Protein AF-Q4S3P3-F1 (afdb_monomer)

InterPro domains:
  IPR002350 Kazal domain [PF07648] (14-58)
  IPR002350 Kazal domain [PS51465] (9-60)
  IPR002350 Kazal domain [SM00280] (14-58)
  IPR036058 Kazal domain superfamily [SSF100895] (15-58)

pLDDT: mean 76.9, std 13.38, range [49.62, 89.69]

Secondary structure (DSSP, 8-state):
---TTTTSSSSSTTT----TT--EEEEEETTSPEEEEHHHHHHHHHH-TT--EESS----

Structure (mmCIF, N/CA/C/O backbone):
data_AF-Q4S3P3-F1
#
_entry.id   AF-Q4S3P3-F1
#
loop_
_atom_site.group_PDB
_atom_site.id
_atom_site.type_symbol
_atom_site.label_atom_id
_atom_site.label_alt_id
_atom_site.label_comp_id
_atom_site.label_asym_id
_atom_site.label_entity_id
_atom_site.label_seq_id
_atom_site.pdbx_PDB_ins_code
_atom_site.Cartn_x
_atom_site.Cartn_y
_atom_site.Cartn_z
_atom_site.occupancy
_atom_site.B_iso_or_equiv
_atom_site.auth_seq_id
_atom_site.auth_comp_id
_atom_site.auth_asym_id
_atom_site.auth_atom_id
_atom_site.pdbx_PDB_model_num
ATOM 1 N N . PHE A 1 1 ? 15.313 -36.799 -14.496 1.00 55.53 1 PHE A N 1
ATOM 2 C CA . PHE A 1 1 ? 15.335 -35.995 -13.264 1.00 55.53 1 PHE A CA 1
ATOM 3 C C . PHE A 1 1 ? 15.501 -34.543 -13.659 1.00 55.53 1 PHE A C 1
ATOM 5 O O . PHE A 1 1 ? 16.554 -34.216 -14.178 1.00 55.53 1 PHE A O 1
ATOM 12 N N . VAL A 1 2 ? 14.471 -33.729 -13.388 1.00 49.62 2 VAL A N 1
ATOM 13 C CA . VAL A 1 2 ? 14.531 -32.254 -13.323 1.00 49.62 2 VAL A CA 1
ATOM 14 C C . VAL A 1 2 ? 14.596 -31.575 -14.715 1.00 49.62 2 VAL A C 1
ATOM 16 O O . VAL A 1 2 ? 15.482 -31.857 -15.498 1.00 49.62 2 VAL A O 1
ATOM 19 N N . LEU A 1 3 ? 13.680 -30.702 -15.147 1.00 57.28 3 LEU A N 1
ATOM 20 C CA . LEU A 1 3 ? 12.690 -29.915 -14.420 1.00 57.28 3 LEU A CA 1
ATOM 21 C C . LEU A 1 3 ? 11.467 -29.630 -15.318 1.00 57.28 3 LEU A C 1
ATOM 23 O O . LEU A 1 3 ? 11.463 -28.700 -16.121 1.00 57.28 3 LEU A O 1
ATOM 27 N N . LEU A 1 4 ? 10.380 -30.373 -15.102 1.00 54.94 4 LEU A N 1
ATOM 28 C CA . LEU A 1 4 ? 9.029 -30.059 -15.589 1.00 54.94 4 LEU A CA 1
ATOM 29 C C . LEU A 1 4 ? 8.442 -28.794 -14.903 1.00 54.94 4 LEU A C 1
ATOM 31 O O . LEU A 1 4 ? 7.238 -28.724 -14.676 1.00 54.94 4 LEU A O 1
ATOM 35 N N . GLN A 1 5 ? 9.275 -27.824 -14.495 1.0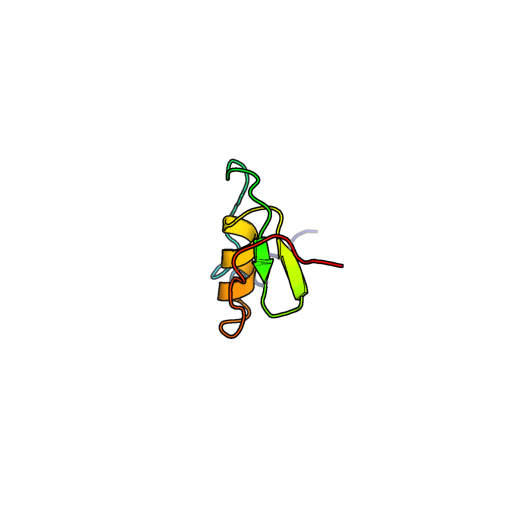0 57.81 5 GLN A N 1
ATOM 36 C CA . GLN A 1 5 ? 8.847 -26.639 -13.728 1.00 57.81 5 GLN A CA 1
ATOM 37 C C . GLN A 1 5 ? 9.185 -25.286 -14.365 1.00 57.81 5 GLN A C 1
ATOM 39 O O . GLN A 1 5 ? 8.736 -24.268 -13.850 1.00 57.81 5 GLN A O 1
ATOM 44 N N . PHE A 1 6 ? 9.908 -25.224 -15.488 1.00 59.00 6 PHE A N 1
ATOM 45 C CA . PHE A 1 6 ? 10.360 -23.924 -16.012 1.00 59.00 6 PHE A CA 1
ATOM 46 C C . PHE A 1 6 ? 9.347 -23.135 -16.864 1.00 59.00 6 PHE A C 1
ATOM 48 O O . PHE A 1 6 ? 9.603 -21.973 -17.145 1.00 59.00 6 P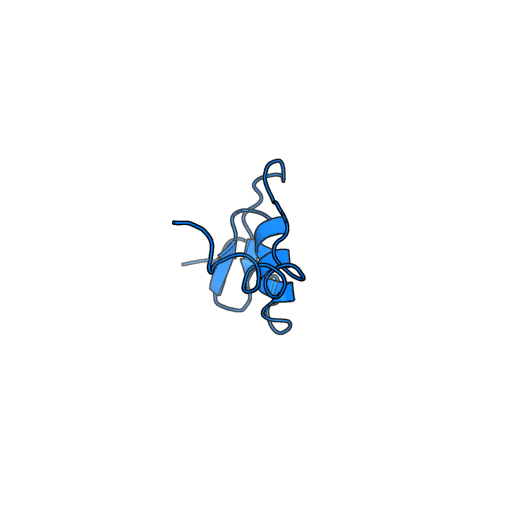HE A O 1
ATOM 55 N N . LEU A 1 7 ? 8.176 -23.680 -17.219 1.00 52.50 7 LEU A N 1
ATOM 56 C CA . LEU A 1 7 ? 7.132 -22.934 -17.960 1.00 52.50 7 LEU A CA 1
ATOM 57 C C . LEU A 1 7 ? 5.863 -22.653 -17.135 1.00 52.50 7 LEU A C 1
ATOM 59 O O . LEU A 1 7 ? 4.786 -22.442 -17.684 1.00 52.50 7 LEU A O 1
ATOM 63 N N . ARG A 1 8 ? 5.977 -22.626 -15.801 1.00 55.72 8 ARG A N 1
ATOM 64 C CA . ARG A 1 8 ? 4.941 -22.063 -14.909 1.00 55.72 8 ARG A CA 1
ATOM 65 C C . ARG A 1 8 ? 5.472 -20.941 -14.006 1.00 55.72 8 ARG A C 1
ATOM 67 O O . ARG A 1 8 ? 4.883 -20.662 -12.971 1.00 55.72 8 ARG A O 1
ATOM 74 N N . VAL A 1 9 ? 6.578 -20.298 -14.387 1.00 55.38 9 VAL A N 1
ATOM 75 C CA . VAL A 1 9 ? 7.206 -19.196 -13.628 1.00 55.38 9 VAL A CA 1
ATOM 76 C C . VAL A 1 9 ? 7.392 -17.968 -14.524 1.00 55.38 9 VAL A C 1
ATOM 78 O O . VAL A 1 9 ? 8.445 -17.350 -14.535 1.00 55.38 9 VAL A O 1
ATOM 81 N N . ASP A 1 10 ? 6.403 -17.619 -15.343 1.00 52.06 10 ASP A N 1
ATOM 82 C CA . ASP A 1 10 ? 6.469 -16.334 -16.065 1.00 52.06 10 ASP A CA 1
ATOM 83 C C . ASP A 1 10 ? 5.178 -15.515 -15.986 1.00 52.06 10 ASP A C 1
ATOM 85 O O . ASP A 1 10 ? 5.194 -14.329 -16.272 1.00 52.06 10 ASP A O 1
ATOM 89 N N . GLN A 1 11 ? 4.077 -16.087 -15.483 1.00 51.81 11 GLN A N 1
ATOM 90 C CA . GLN A 1 11 ? 2.791 -15.380 -15.428 1.00 51.81 11 GLN A CA 1
ATOM 91 C C . GLN A 1 11 ? 2.484 -14.716 -14.071 1.00 51.81 11 GLN A C 1
ATOM 93 O O . GLN A 1 11 ? 1.653 -13.822 -14.010 1.00 51.81 11 GLN A O 1
ATOM 98 N N . ASP A 1 12 ? 3.183 -15.068 -12.983 1.00 53.53 12 ASP A N 1
ATOM 99 C CA . ASP A 1 12 ? 3.061 -14.349 -11.692 1.00 53.53 12 ASP A CA 1
ATOM 100 C C . ASP A 1 12 ? 4.003 -13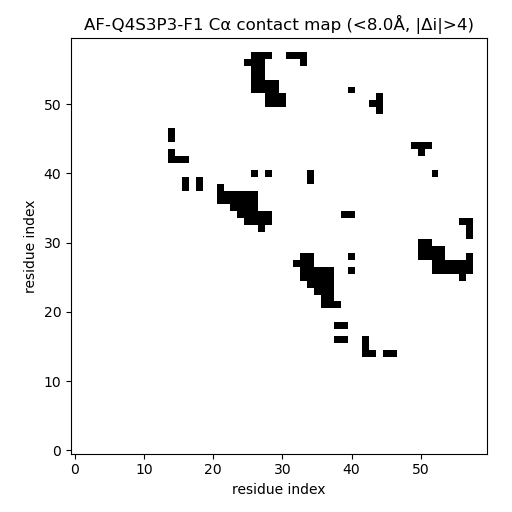.122 -11.625 1.00 53.53 12 ASP A C 1
ATOM 102 O O . ASP A 1 12 ? 4.104 -12.439 -10.609 1.00 53.53 12 ASP A O 1
ATOM 106 N N . LYS A 1 13 ? 4.738 -12.842 -12.708 1.00 55.53 13 LYS A N 1
ATOM 107 C CA . LYS A 1 13 ? 5.836 -11.865 -12.754 1.00 55.53 13 LYS A CA 1
ATOM 108 C C . LYS A 1 13 ? 5.361 -10.412 -12.779 1.00 55.53 13 LYS A C 1
ATOM 110 O O . LYS A 1 13 ? 6.054 -9.550 -12.254 1.00 55.53 13 LYS A O 1
ATOM 115 N N . GLU A 1 14 ? 4.172 -10.150 -13.319 1.00 70.44 14 GLU A N 1
ATOM 116 C CA . GLU A 1 14 ? 3.673 -8.785 -13.547 1.00 70.44 14 GLU A CA 1
ATOM 117 C C . GLU A 1 14 ? 3.414 -8.012 -12.238 1.00 70.44 14 GLU A C 1
ATOM 119 O O . GLU A 1 14 ? 3.564 -6.795 -12.187 1.00 70.44 14 GLU A O 1
ATOM 124 N N . CYS A 1 15 ? 3.077 -8.720 -11.152 1.00 78.38 15 CYS A N 1
ATOM 125 C CA . CYS A 1 15 ? 2.770 -8.114 -9.851 1.00 78.38 15 CYS A CA 1
ATOM 126 C C . CYS A 1 15 ? 3.686 -8.581 -8.707 1.00 78.38 15 CYS A C 1
ATOM 128 O O . CYS A 1 15 ? 3.570 -8.075 -7.589 1.00 78.38 15 CYS A O 1
ATOM 130 N N . ASN A 1 16 ? 4.597 -9.532 -8.941 1.00 77.50 16 ASN A N 1
ATOM 131 C CA . ASN A 1 16 ? 5.578 -9.984 -7.950 1.00 77.50 16 ASN A CA 1
ATOM 132 C C . ASN A 1 16 ? 6.733 -8.991 -7.808 1.00 77.50 16 ASN A C 1
ATOM 134 O O . ASN A 1 16 ? 7.855 -9.236 -8.243 1.00 77.50 16 ASN A O 1
ATOM 138 N N . VAL A 1 17 ? 6.454 -7.865 -7.160 1.00 81.12 17 VAL A N 1
ATOM 139 C CA . VAL A 1 17 ? 7.487 -6.904 -6.776 1.00 81.12 17 VAL A CA 1
ATOM 140 C C . VAL A 1 17 ? 8.248 -7.402 -5.545 1.00 81.12 17 VAL A C 1
ATOM 142 O O . VAL A 1 17 ? 7.647 -7.829 -4.552 1.00 81.12 17 VAL A O 1
ATOM 145 N N . GLU A 1 18 ? 9.579 -7.356 -5.604 1.00 82.75 18 GLU A N 1
ATOM 146 C CA . GLU A 1 18 ? 10.430 -7.619 -4.446 1.00 82.75 18 GLU A CA 1
ATOM 147 C C . GLU A 1 18 ? 10.410 -6.396 -3.520 1.00 82.75 18 GLU A C 1
ATOM 149 O O . GLU A 1 18 ? 10.763 -5.286 -3.914 1.00 82.75 18 GLU A O 1
ATOM 154 N N . CYS A 1 19 ? 9.969 -6.590 -2.277 1.00 83.81 19 CYS A N 1
ATOM 155 C CA . CYS A 1 19 ? 9.820 -5.510 -1.299 1.00 83.81 19 CYS A CA 1
ATOM 156 C C . CYS A 1 19 ? 10.944 -5.476 -0.245 1.00 83.81 19 CYS A C 1
ATOM 158 O O . CYS A 1 19 ? 10.846 -4.704 0.719 1.00 83.81 19 CYS A O 1
ATOM 160 N N . SER A 1 20 ? 11.989 -6.296 -0.416 1.00 79.44 20 SER A N 1
ATOM 161 C CA . SER A 1 20 ? 13.157 -6.420 0.468 1.00 79.44 20 SER A CA 1
ATOM 162 C C . SER A 1 20 ? 13.949 -5.109 0.495 1.00 79.44 20 SER A C 1
ATOM 164 O O . SER A 1 20 ? 14.764 -4.841 -0.374 1.00 79.44 20 SER A O 1
ATOM 166 N N . GLY A 1 21 ? 13.677 -4.249 1.477 1.00 82.81 21 GLY A N 1
ATOM 167 C CA . GLY A 1 21 ? 14.303 -2.923 1.598 1.00 82.81 21 GLY A CA 1
ATOM 168 C C . GLY A 1 21 ? 13.318 -1.756 1.568 1.00 82.81 21 GLY A C 1
ATOM 169 O O . GLY A 1 21 ? 13.710 -0.606 1.751 1.00 82.81 21 GLY A O 1
ATOM 170 N N . THR A 1 22 ? 12.023 -2.025 1.393 1.00 84.12 22 THR A N 1
ATOM 171 C CA . THR A 1 22 ? 11.007 -0.977 1.514 1.00 84.12 22 THR A CA 1
ATOM 172 C C . THR A 1 22 ? 10.756 -0.609 2.979 1.00 84.12 22 THR A C 1
ATOM 174 O O . THR A 1 22 ? 10.754 -1.485 3.850 1.00 84.12 22 THR A O 1
ATOM 177 N N . PRO A 1 23 ? 10.530 0.681 3.283 1.00 82.88 23 PRO A N 1
ATOM 178 C CA . PRO A 1 23 ? 10.269 1.117 4.646 1.00 82.88 23 PRO A CA 1
ATOM 179 C C . PRO A 1 23 ? 8.993 0.460 5.178 1.00 82.88 23 PRO A C 1
ATOM 181 O O . PRO A 1 23 ? 7.938 0.518 4.538 1.00 82.88 23 PRO A O 1
ATOM 184 N N . ARG A 1 24 ? 9.087 -0.142 6.372 1.00 83.75 24 ARG A N 1
ATOM 185 C CA . ARG A 1 24 ? 7.937 -0.713 7.081 1.00 83.75 24 ARG A CA 1
ATOM 186 C C . ARG A 1 24 ? 7.003 0.407 7.508 1.00 83.75 24 ARG A C 1
ATOM 188 O O . ARG A 1 24 ? 7.229 1.082 8.509 1.00 83.75 24 ARG A O 1
ATOM 195 N N . LYS A 1 25 ? 5.970 0.616 6.705 1.00 83.81 25 LYS A N 1
ATOM 196 C CA . LYS A 1 25 ? 4.927 1.599 6.945 1.00 83.81 25 LYS A CA 1
ATOM 197 C C . LYS A 1 25 ? 3.590 0.872 6.891 1.00 83.81 25 LYS A C 1
ATOM 199 O O . LYS A 1 25 ? 3.161 0.541 5.784 1.00 83.81 25 LYS A O 1
ATOM 204 N N . PRO A 1 26 ? 2.958 0.612 8.050 1.00 85.44 26 PRO A N 1
ATOM 205 C CA . PRO A 1 26 ? 1.677 -0.063 8.083 1.00 85.44 26 PRO A CA 1
ATOM 206 C C . PRO A 1 26 ? 0.618 0.793 7.385 1.00 85.44 26 PRO A C 1
ATOM 208 O O . PRO A 1 26 ? 0.524 2.000 7.621 1.00 85.44 26 PRO A O 1
ATOM 211 N N . LEU A 1 27 ? -0.158 0.168 6.508 1.00 86.12 27 LEU A N 1
ATOM 212 C CA . LEU A 1 27 ? -1.230 0.797 5.745 1.00 86.12 27 LEU A CA 1
ATOM 213 C C . LEU A 1 27 ? -2.491 -0.036 5.897 1.00 86.12 27 LEU A C 1
ATOM 215 O O . LEU A 1 27 ? -2.442 -1.247 5.698 1.00 86.12 27 LEU A O 1
ATOM 219 N N . CYS A 1 28 ? -3.614 0.603 6.198 1.00 88.38 28 CYS A N 1
ATOM 220 C CA . CYS A 1 28 ? -4.900 -0.058 6.079 1.00 88.38 28 CYS A CA 1
ATOM 221 C C . CYS A 1 28 ? -5.345 -0.036 4.619 1.00 88.38 28 CYS A C 1
ATOM 223 O O . CYS A 1 28 ? -5.317 1.012 3.975 1.00 88.38 28 CYS A O 1
ATOM 225 N N . ALA A 1 29 ? -5.743 -1.180 4.087 1.00 87.00 29 ALA A N 1
ATOM 226 C CA . ALA A 1 29 ? -6.458 -1.243 2.827 1.00 87.00 29 ALA A CA 1
ATOM 227 C C . ALA A 1 29 ? -7.966 -1.128 3.060 1.00 87.00 29 ALA A C 1
ATOM 229 O O . ALA A 1 29 ? -8.466 -1.398 4.152 1.00 87.00 29 ALA A O 1
ATOM 230 N N . SER A 1 30 ? -8.703 -0.772 2.017 1.00 85.44 30 SER A N 1
ATOM 231 C CA . SER A 1 30 ? -10.167 -0.705 2.044 1.00 85.44 30 SER A CA 1
ATOM 232 C C . SER A 1 30 ? -10.836 -2.064 2.240 1.00 85.44 30 SER A C 1
ATOM 234 O O . SER A 1 30 ? -11.965 -2.116 2.705 1.00 85.44 30 SER A O 1
ATOM 236 N N . ASP A 1 31 ? -10.105 -3.151 1.991 1.00 84.12 31 ASP A N 1
ATOM 237 C CA . ASP A 1 31 ? -10.507 -4.529 2.306 1.00 84.12 31 ASP A CA 1
ATOM 238 C C . ASP A 1 31 ? -10.387 -4.864 3.812 1.00 84.12 31 ASP A C 1
ATOM 240 O O . ASP A 1 31 ? -10.589 -5.996 4.235 1.00 84.12 31 ASP A O 1
ATOM 244 N N . GLY A 1 32 ? -9.974 -3.904 4.650 1.00 86.12 32 GLY A N 1
ATOM 245 C CA . GLY A 1 32 ? -9.744 -4.110 6.087 1.00 86.12 32 GLY A CA 1
ATOM 246 C C . GLY A 1 32 ? -8.431 -4.829 6.418 1.00 86.12 32 GLY A C 1
ATOM 247 O O . GLY A 1 32 ? -8.114 -5.061 7.584 1.00 86.12 32 GLY A O 1
ATOM 248 N N . ARG A 1 33 ? -7.622 -5.160 5.405 1.00 86.50 33 ARG A N 1
ATOM 249 C CA . ARG A 1 33 ? -6.293 -5.762 5.574 1.00 86.50 33 ARG A CA 1
ATOM 250 C C . ARG A 1 33 ? -5.243 -4.706 5.895 1.00 86.50 33 ARG A C 1
ATOM 252 O O . ARG A 1 33 ? -5.181 -3.666 5.244 1.00 86.50 33 ARG A O 1
ATOM 259 N N . THR A 1 34 ? -4.364 -4.998 6.851 1.00 87.38 34 THR A N 1
ATOM 260 C CA . THR A 1 34 ? -3.196 -4.151 7.135 1.00 87.38 34 THR A CA 1
ATOM 261 C C . THR A 1 34 ? -1.973 -4.670 6.384 1.00 87.38 34 THR A C 1
ATOM 263 O O . THR A 1 34 ? -1.550 -5.804 6.587 1.00 87.38 34 THR A O 1
ATOM 266 N N . PHE A 1 35 ? -1.378 -3.829 5.544 1.00 88.12 35 PHE A N 1
ATOM 267 C CA . PHE A 1 35 ? -0.139 -4.111 4.822 1.00 88.12 35 PHE A CA 1
ATOM 268 C C . PHE A 1 35 ? 1.051 -3.545 5.580 1.00 88.12 35 PHE A C 1
ATOM 270 O O . PHE A 1 35 ? 1.001 -2.398 6.012 1.00 88.12 35 PHE A O 1
ATOM 277 N N . THR A 1 36 ? 2.134 -4.311 5.726 1.00 86.62 36 THR A N 1
ATOM 278 C CA . THR A 1 36 ? 3.299 -3.896 6.533 1.00 86.62 36 THR A CA 1
ATOM 279 C C . THR A 1 36 ? 4.182 -2.856 5.837 1.00 86.62 36 THR A C 1
ATOM 281 O O . THR A 1 36 ? 4.965 -2.154 6.481 1.00 86.62 36 THR A O 1
ATOM 284 N N . SER A 1 37 ? 4.045 -2.741 4.516 1.00 87.75 37 SER A N 1
ATOM 285 C CA . SER A 1 37 ? 4.758 -1.799 3.662 1.00 87.75 37 SER A CA 1
ATOM 286 C C . SER A 1 37 ? 3.866 -1.343 2.509 1.00 87.75 37 SER A C 1
ATOM 288 O O . SER A 1 37 ? 2.986 -2.070 2.041 1.00 87.75 37 SER A O 1
ATOM 290 N N . ARG A 1 38 ? 4.155 -0.151 1.975 1.00 87.31 38 ARG A N 1
ATOM 291 C CA . ARG A 1 38 ? 3.535 0.346 0.739 1.00 87.31 38 ARG A CA 1
ATOM 292 C C . ARG A 1 38 ? 3.811 -0.554 -0.460 1.00 87.31 38 ARG A C 1
ATOM 294 O O . ARG A 1 38 ? 2.953 -0.657 -1.326 1.00 87.31 38 ARG A O 1
ATOM 301 N N . CYS A 1 39 ? 4.971 -1.201 -0.507 1.00 89.44 39 CYS A N 1
ATOM 302 C CA . CYS A 1 39 ? 5.293 -2.118 -1.596 1.00 89.44 39 CYS A CA 1
ATOM 303 C C . CYS A 1 39 ? 4.392 -3.359 -1.578 1.00 89.44 39 CYS A C 1
ATOM 305 O O . CYS A 1 39 ? 3.853 -3.727 -2.617 1.00 89.44 39 CYS A O 1
ATOM 307 N N . GLU A 1 40 ? 4.128 -3.940 -0.401 1.00 88.75 40 GL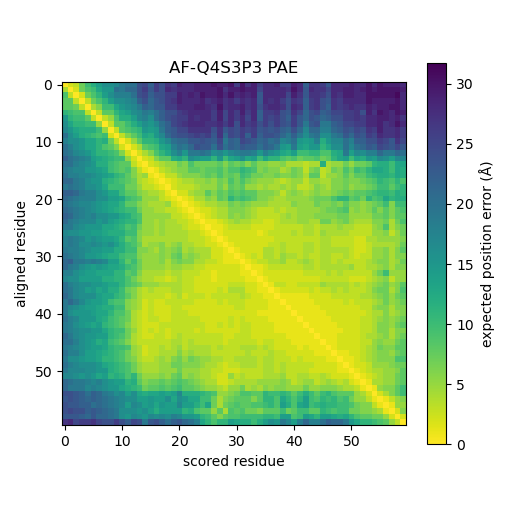U A N 1
ATOM 308 C CA . GLU A 1 40 ? 3.188 -5.063 -0.289 1.00 88.75 40 GLU A CA 1
ATOM 309 C C . GLU A 1 40 ? 1.762 -4.660 -0.670 1.00 88.75 40 GLU A C 1
ATOM 311 O O . GLU A 1 40 ? 1.069 -5.408 -1.357 1.00 88.75 40 GLU A O 1
ATOM 316 N N . PHE A 1 41 ? 1.340 -3.454 -0.282 1.00 89.69 41 PHE A N 1
ATOM 317 C CA . PHE A 1 41 ? 0.058 -2.914 -0.722 1.00 89.69 41 PHE A CA 1
ATOM 318 C C . PHE A 1 41 ? 0.000 -2.770 -2.247 1.00 89.69 41 PHE A C 1
A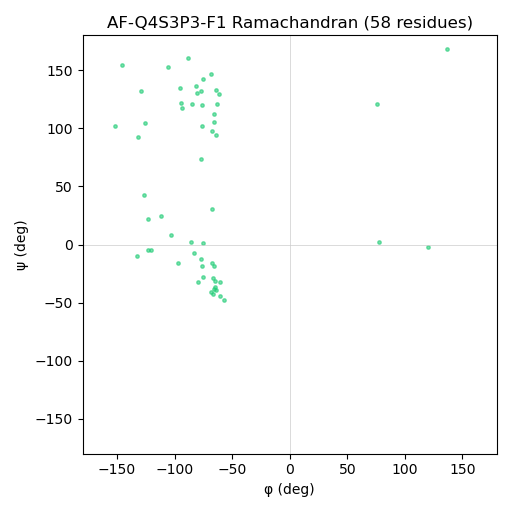TOM 320 O O . PHE A 1 41 ? -0.991 -3.151 -2.853 1.00 89.69 41 PHE A O 1
ATOM 327 N N . LEU A 1 42 ? 1.054 -2.252 -2.887 1.00 88.25 42 LEU A N 1
ATOM 328 C CA . LEU A 1 42 ? 1.109 -2.107 -4.345 1.00 88.25 42 LEU A CA 1
ATOM 329 C C . LEU A 1 42 ? 1.112 -3.460 -5.062 1.00 88.25 42 LEU A C 1
ATOM 331 O O . LEU A 1 42 ? 0.434 -3.602 -6.074 1.00 88.25 42 LEU A O 1
ATOM 335 N N . ARG A 1 43 ? 1.804 -4.463 -4.511 1.00 88.94 43 ARG A N 1
ATOM 336 C CA . ARG A 1 43 ? 1.744 -5.852 -4.984 1.00 88.94 43 ARG A CA 1
ATOM 337 C C . ARG A 1 43 ? 0.317 -6.384 -4.967 1.00 88.94 43 ARG A C 1
ATOM 339 O O . ARG A 1 43 ? -0.139 -6.965 -5.948 1.00 88.94 43 ARG A O 1
ATOM 346 N N . ALA A 1 44 ? -0.389 -6.172 -3.861 1.00 88.75 44 ALA A N 1
ATOM 347 C CA . ALA A 1 44 ? -1.781 -6.576 -3.744 1.00 88.75 44 ALA A CA 1
ATOM 348 C C . ALA A 1 44 ? -2.694 -5.753 -4.659 1.00 88.75 44 ALA A C 1
ATOM 350 O O . ALA A 1 44 ? -3.532 -6.339 -5.323 1.00 88.75 44 ALA A O 1
ATOM 351 N N . LYS A 1 45 ? -2.478 -4.439 -4.784 1.00 88.94 45 LYS A N 1
ATOM 352 C CA . LYS A 1 45 ? -3.238 -3.547 -5.674 1.00 88.94 45 LYS A CA 1
ATOM 353 C C . LYS A 1 45 ? -3.044 -3.866 -7.158 1.00 88.94 45 LYS A C 1
ATOM 355 O O . LYS A 1 45 ? -3.947 -3.674 -7.959 1.00 88.94 45 LYS A O 1
ATOM 360 N N . CYS A 1 46 ? -1.868 -4.360 -7.530 1.00 88.81 46 CYS A N 1
ATOM 361 C CA . CYS A 1 46 ? -1.607 -4.848 -8.879 1.00 88.81 46 CYS A CA 1
ATOM 362 C C . CYS A 1 46 ? -2.461 -6.087 -9.196 1.00 88.81 46 CYS A C 1
ATOM 364 O O . CYS A 1 46 ? -2.959 -6.224 -10.307 1.00 88.81 46 CYS A O 1
ATOM 366 N N . ARG A 1 47 ? -2.677 -6.960 -8.200 1.00 86.00 47 ARG A N 1
ATOM 367 C CA . ARG A 1 47 ? -3.554 -8.137 -8.316 1.00 86.00 47 ARG A CA 1
ATOM 368 C C . ARG A 1 47 ? -5.036 -7.787 -8.175 1.00 86.00 47 ARG A C 1
ATOM 370 O O . ARG A 1 47 ? -5.871 -8.433 -8.794 1.00 86.00 47 ARG A O 1
ATOM 377 N N . ASP A 1 48 ? -5.341 -6.780 -7.366 1.00 88.12 48 ASP A N 1
ATOM 378 C CA . ASP A 1 48 ? -6.685 -6.323 -7.046 1.00 88.12 48 ASP A CA 1
ATOM 379 C C . ASP A 1 48 ? -6.770 -4.792 -7.196 1.00 88.12 48 ASP A C 1
ATOM 381 O O . ASP A 1 48 ? -6.452 -4.044 -6.266 1.00 88.12 48 ASP A O 1
ATOM 385 N N . PRO A 1 49 ? -7.164 -4.282 -8.374 1.00 86.69 49 PRO A N 1
ATOM 386 C CA . PRO A 1 49 ? -7.199 -2.845 -8.628 1.00 86.69 49 PRO A CA 1
ATOM 387 C C . PRO A 1 49 ? -8.266 -2.108 -7.804 1.00 86.69 49 PRO A C 1
ATOM 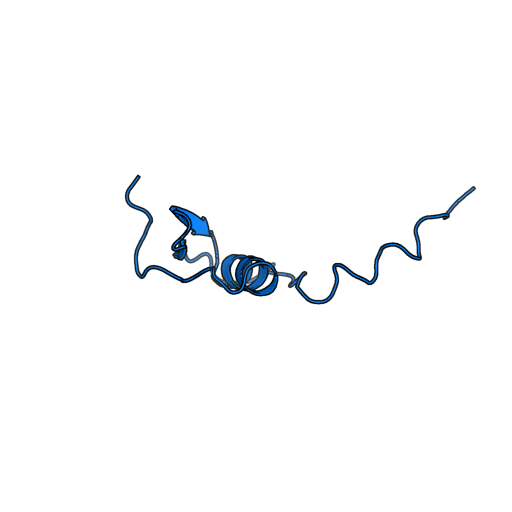389 O O . PRO A 1 49 ? -8.188 -0.882 -7.690 1.0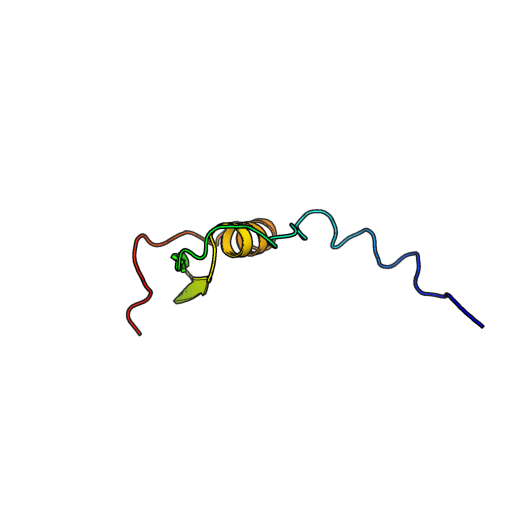0 86.69 49 PRO A O 1
ATOM 392 N N . GLN A 1 50 ? -9.231 -2.826 -7.213 1.00 88.81 50 GLN A N 1
ATOM 393 C CA . GLN A 1 50 ? -10.225 -2.251 -6.302 1.00 88.81 50 GLN A CA 1
ATOM 394 C C . GLN A 1 50 ? -9.646 -1.989 -4.908 1.00 88.81 50 GLN A C 1
ATOM 396 O O . GLN A 1 50 ? -10.250 -1.269 -4.112 1.00 88.81 50 GLN A O 1
ATOM 401 N N . LEU A 1 51 ? -8.455 -2.519 -4.616 1.00 88.62 51 LEU A N 1
ATOM 402 C CA . LEU A 1 51 ? -7.765 -2.273 -3.366 1.00 88.62 51 LEU A CA 1
ATOM 403 C C . LEU A 1 51 ? -7.352 -0.799 -3.259 1.00 88.62 51 LEU A C 1
ATOM 405 O O . LEU A 1 51 ? -6.470 -0.286 -3.962 1.00 88.62 51 LEU A O 1
ATOM 409 N N . GLU A 1 52 ? -7.985 -0.098 -2.332 1.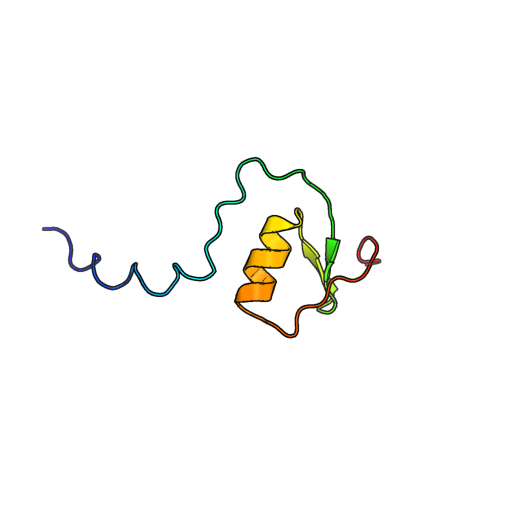00 88.56 52 GLU A N 1
ATOM 410 C CA . GLU A 1 52 ? -7.676 1.288 -2.007 1.00 88.56 52 GLU A CA 1
ATOM 411 C C . GLU A 1 52 ? -6.933 1.387 -0.677 1.00 88.56 52 GLU A C 1
ATOM 413 O O . GLU A 1 52 ? -7.014 0.500 0.173 1.00 88.56 52 GLU A O 1
ATOM 418 N N . VAL A 1 53 ? -6.118 2.435 -0.529 1.00 84.19 53 VAL A N 1
ATOM 419 C CA . VAL A 1 53 ? -5.373 2.667 0.710 1.00 84.19 53 VAL A CA 1
ATOM 420 C C . VAL A 1 53 ? -6.197 3.601 1.582 1.00 84.19 53 VAL A C 1
ATOM 422 O O . VAL A 1 53 ? -6.446 4.756 1.234 1.00 84.19 53 VAL A O 1
ATOM 425 N N . THR A 1 54 ? -6.602 3.113 2.741 1.00 80.88 54 THR A N 1
ATOM 426 C CA . THR A 1 54 ? -7.247 3.923 3.762 1.00 80.88 54 THR A CA 1
ATOM 427 C C . THR A 1 54 ? -6.144 4.581 4.583 1.00 80.88 54 THR A C 1
ATOM 429 O O . THR A 1 54 ? -5.264 3.925 5.144 1.00 80.88 54 THR A O 1
ATOM 432 N N . ARG A 1 55 ? -6.134 5.916 4.626 1.00 68.19 55 ARG A N 1
ATOM 433 C CA . ARG A 1 55 ? -5.140 6.667 5.402 1.00 68.19 55 ARG A CA 1
ATOM 434 C C . ARG A 1 55 ? -5.340 6.401 6.898 1.00 68.19 55 ARG A C 1
ATOM 436 O O . ARG A 1 55 ? -6.259 6.940 7.501 1.00 68.19 55 ARG A O 1
ATOM 443 N N . GLY A 1 56 ? -4.449 5.602 7.482 1.00 67.62 56 GLY A N 1
ATOM 444 C CA . GLY A 1 56 ? -4.430 5.268 8.908 1.00 67.62 56 GLY A CA 1
ATOM 445 C C . GLY A 1 56 ? -4.176 3.775 9.149 1.00 67.62 56 GLY A C 1
ATOM 446 O O . GLY A 1 56 ? -4.198 2.992 8.199 1.00 67.62 56 GLY A O 1
ATOM 447 N N . PRO A 1 57 ? -3.892 3.362 10.396 1.00 67.06 57 PRO A N 1
ATOM 448 C CA . PRO A 1 57 ? -3.908 1.950 10.773 1.00 67.06 57 PRO A CA 1
ATOM 449 C C . PRO A 1 57 ? -5.348 1.419 10.731 1.00 67.06 57 PRO A C 1
ATOM 451 O O . PRO A 1 57 ? -6.281 2.169 11.032 1.00 67.06 57 PRO A O 1
ATOM 454 N N . CYS A 1 58 ? -5.546 0.141 10.382 1.00 73.12 58 CYS A N 1
ATOM 455 C CA . CYS A 1 58 ? -6.868 -0.460 10.536 1.00 73.12 58 CYS A CA 1
ATOM 456 C C . CYS A 1 58 ? -7.193 -0.462 12.031 1.00 73.12 58 CYS A C 1
ATOM 458 O O . CYS A 1 58 ? -6.429 -0.998 12.836 1.00 73.12 58 CYS A O 1
ATOM 460 N N . LYS A 1 59 ? -8.289 0.199 12.410 1.00 67.19 59 LYS A N 1
ATOM 461 C CA . LYS A 1 59 ? -8.845 0.074 13.755 1.00 67.19 59 LYS A CA 1
ATOM 462 C C . LYS A 1 59 ? -9.553 -1.278 13.789 1.00 67.19 59 LYS A C 1
ATOM 464 O O . LYS A 1 59 ? -10.591 -1.410 13.150 1.00 67.19 59 LYS A O 1
ATOM 469 N N . GLY A 1 60 ? -8.900 -2.271 14.395 1.00 59.81 60 GLY A N 1
ATOM 470 C CA . GLY A 1 60 ? -9.496 -3.578 14.676 1.00 59.81 60 GLY A CA 1
ATOM 471 C C . GLY A 1 60 ? -10.710 -3.461 15.581 1.00 59.81 60 GLY A C 1
ATOM 472 O O . GLY A 1 60 ? -10.746 -2.497 16.382 1.00 59.81 60 GLY A O 1
#

Nearest PDB structures (foldseek):
  2xrc-assembly1_A  TM=7.403E-01  e=2.719E-01  Homo sapiens
  2xrc-assembly3_C  TM=7.885E-01  e=4.095E-01  Homo sapiens
  2xrc-assembly4_D  TM=7.680E-01  e=3.825E-01  Homo sapiens
  2xrc-assembly2_B  TM=7.478E-01  e=2.911E-01  Homo sapiens
  2leo-assembly1_A  TM=6.113E-01  e=2.373E-01  Homo sapiens

Organism: Tetraodon nigroviridis (NCBI:txid99883)

Mean predicted aligned error: 10.1 Å

Solvent-accessible surface area (backbone atoms only — not comparable to full-atom values): 3882 Å² total; per-residue (Å²): 133,88,70,104,59,79,90,79,74,69,82,68,57,89,40,64,71,86,52,92,85,61,69,81,41,69,35,9,30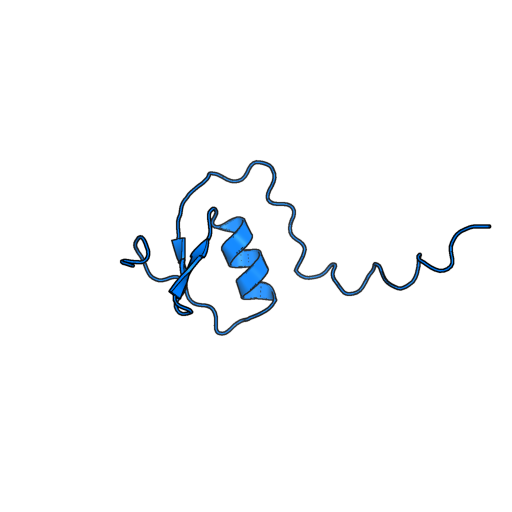,69,83,68,47,70,26,60,22,62,57,56,44,49,30,48,26,64,76,35,78,85,57,40,80,41,93,49,71,61,82,125

Foldseek 3Di:
DDDPPPVVPPVLPQLPDDCVPADQDWWQWPVLDIDRGPSVQSSVCSVPVNIDTDPDHRPD

Radius of gyration: 14.9 Å; Cα contacts (8 Å, |Δi|>4): 74; chains: 1; bounding box: 26×43×33 Å

Sequence (60 aa):
FVLLQFLRVDQDKECNVECSGTPRKPLCASDGRTFTSRCEFLRAKCRDPQLEVTRGPCKG